Protein AF-A0A6I4Z4Q2-F1 (afdb_monomer_lite)

Radius of gyration: 13.2 Å; chains: 1; bounding box: 30×23×36 Å

Sequence (112 aa):
MFALFPSPFICISSQKALTALIDHTTPYEFTIISPPHAGCSFGIPWWQEVIRPYNVTSILDCGASTALALEALERGIDGVVCRDMRSVLPKEWEKRLFPYRPSTLTLGQALR

Secondary structure (DSSP, 8-state):
--TTSPSPEEE--SHHHHHHHHHH--S---EEEPPTTHHHHHHHHHHHHHHTTS---EEEE-TT-HHHHHHHHHTT-SEEE-S---S---GGGTTTEESSPPP-EEHHHHT-

pLDDT: mean 89.83, std 9.76, range [41.0, 98.25]

Foldseek 3Di:
DLPLFFDDEAEDAALVLVVVLVVQDPPQRGEYEYPACCCVVPNLVSVCNSCVVDPHQYEYENEADQPRQVVNVVVPRQAYEHLNNPDDDDPVCPSRYDNDDDDHDYSVRSND

Structure (mmCIF, N/CA/C/O backbone):
data_AF-A0A6I4Z4Q2-F1
#
_entry.id   AF-A0A6I4Z4Q2-F1
#
loop_
_atom_site.group_PDB
_atom_site.id
_atom_site.type_symbol
_atom_site.label_atom_id
_atom_site.label_alt_id
_atom_site.label_comp_id
_atom_site.label_asym_id
_atom_site.label_entity_id
_atom_site.label_seq_id
_atom_site.pdbx_PDB_ins_code
_atom_site.Cartn_x
_atom_site.Cartn_y
_atom_site.Cartn_z
_atom_site.occupancy
_atom_site.B_iso_or_equiv
_atom_site.auth_seq_id
_atom_site.auth_comp_id
_atom_site.auth_asym_id
_atom_site.auth_atom_id
_atom_site.pdbx_PDB_model_num
ATOM 1 N N . MET A 1 1 ? -15.380 3.344 -11.417 1.00 41.00 1 MET A N 1
ATOM 2 C CA . MET A 1 1 ? -15.612 2.737 -10.090 1.00 41.00 1 MET A CA 1
ATOM 3 C C . MET A 1 1 ? -14.542 1.671 -9.890 1.00 41.00 1 MET A C 1
ATOM 5 O O . MET A 1 1 ? -14.532 0.705 -10.644 1.00 41.00 1 MET A O 1
ATOM 9 N N . PHE A 1 2 ? -13.569 1.891 -8.999 1.00 50.06 2 PHE A N 1
ATOM 10 C CA . PHE A 1 2 ? -12.498 0.923 -8.726 1.00 50.06 2 PHE A CA 1
ATOM 11 C C . PHE A 1 2 ? -13.072 -0.214 -7.874 1.00 50.06 2 PHE A C 1
ATOM 13 O O . PHE A 1 2 ? -12.967 -0.182 -6.658 1.00 50.06 2 PHE A O 1
ATOM 20 N N . ALA A 1 3 ? -13.726 -1.198 -8.496 1.00 57.25 3 ALA A N 1
ATOM 21 C CA . ALA A 1 3 ? -14.416 -2.280 -7.778 1.00 57.25 3 ALA A CA 1
ATOM 22 C C . ALA A 1 3 ? -13.503 -3.111 -6.844 1.00 57.25 3 ALA A C 1
ATOM 24 O O . ALA A 1 3 ? -14.008 -3.859 -6.020 1.00 57.25 3 ALA A O 1
ATOM 25 N N . LEU A 1 4 ? -12.177 -2.975 -6.970 1.00 80.31 4 LEU A N 1
ATOM 26 C CA . LEU A 1 4 ? -11.170 -3.640 -6.136 1.00 80.31 4 LEU A CA 1
ATOM 27 C C . LEU A 1 4 ? -10.812 -2.872 -4.850 1.00 80.31 4 LEU A C 1
ATOM 29 O O . LEU A 1 4 ? -10.299 -3.484 -3.921 1.00 80.31 4 LEU A O 1
ATOM 33 N N . PHE A 1 5 ? -11.047 -1.556 -4.791 1.00 91.38 5 PHE A N 1
ATOM 34 C CA . PHE A 1 5 ? -10.547 -0.695 -3.712 1.00 91.38 5 PHE A CA 1
ATOM 35 C C . PHE A 1 5 ? -11.677 0.180 -3.150 1.00 91.38 5 PHE A C 1
ATOM 37 O O . PHE A 1 5 ? -12.003 1.208 -3.757 1.00 91.38 5 PHE A O 1
ATOM 44 N N . PRO A 1 6 ? -12.305 -0.213 -2.023 1.00 90.31 6 PRO A N 1
ATOM 45 C CA . PRO A 1 6 ? -13.367 0.573 -1.404 1.00 90.31 6 PRO A CA 1
ATOM 46 C C . PRO A 1 6 ? -12.851 1.933 -0.912 1.00 90.31 6 PRO A C 1
ATOM 48 O O . PRO A 1 6 ? -11.744 2.050 -0.387 1.00 90.31 6 PRO A O 1
ATOM 51 N N . SER A 1 7 ? -13.665 2.970 -1.094 1.00 87.94 7 SER A N 1
ATOM 52 C CA . SER A 1 7 ? -13.422 4.320 -0.575 1.00 87.94 7 SER A CA 1
ATOM 53 C C . SER A 1 7 ? -14.083 4.457 0.800 1.00 87.94 7 SER A C 1
ATOM 55 O O . SER A 1 7 ? -15.207 3.983 0.929 1.00 87.94 7 SER A O 1
ATOM 57 N N . PRO A 1 8 ? -13.481 5.178 1.767 1.00 92.25 8 PRO A N 1
ATOM 58 C CA . PRO A 1 8 ? -12.348 6.098 1.608 1.00 92.25 8 PRO A CA 1
ATOM 59 C C . PRO A 1 8 ? -10.969 5.430 1.570 1.00 92.25 8 PRO A C 1
ATOM 61 O O . PRO A 1 8 ? -10.770 4.326 2.066 1.00 92.25 8 PRO A O 1
ATOM 64 N N . PHE A 1 9 ? -9.992 6.150 1.008 1.00 94.75 9 PHE A N 1
ATOM 65 C CA . PHE A 1 9 ? -8.574 5.809 1.133 1.00 94.75 9 PHE A CA 1
ATOM 66 C C . PHE A 1 9 ? -8.008 6.453 2.397 1.00 94.75 9 PHE A C 1
ATOM 68 O O . PHE A 1 9 ? -8.065 7.677 2.546 1.00 94.75 9 PHE A O 1
ATOM 75 N N . ILE A 1 10 ? -7.439 5.657 3.298 1.00 95.69 10 ILE A N 1
ATOM 76 C CA . ILE A 1 10 ? -6.955 6.133 4.598 1.00 95.69 10 ILE A CA 1
ATOM 77 C C . ILE A 1 10 ? -5.446 5.926 4.687 1.00 95.69 10 ILE A C 1
ATOM 79 O O . ILE A 1 10 ? -4.936 4.817 4.527 1.00 95.69 10 ILE A O 1
ATOM 83 N N . CYS A 1 11 ? -4.717 7.012 4.938 1.00 96.81 11 CYS A N 1
ATOM 84 C CA . CYS A 1 11 ? -3.268 6.967 5.055 1.00 96.81 11 CYS A CA 1
ATOM 85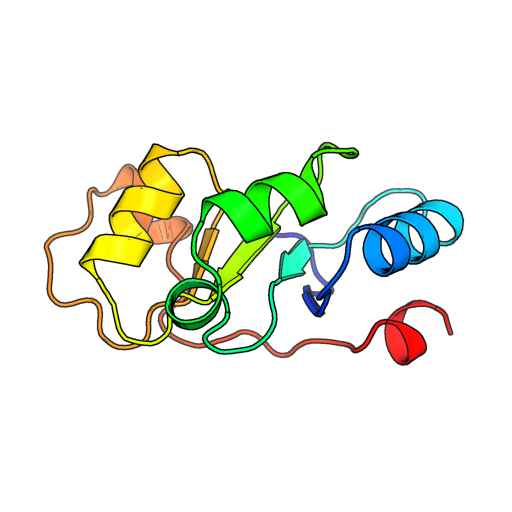 C C . CYS A 1 11 ? -2.854 6.439 6.435 1.00 96.81 11 CYS A C 1
ATOM 87 O O . CYS A 1 11 ? -3.108 7.091 7.450 1.00 96.81 11 CYS A O 1
ATOM 89 N N . ILE A 1 12 ? -2.162 5.299 6.465 1.00 96.25 12 ILE A N 1
ATOM 90 C CA . ILE A 1 12 ? -1.695 4.640 7.692 1.00 96.25 12 ILE A CA 1
ATOM 91 C C . ILE A 1 12 ? -0.191 4.396 7.603 1.00 96.25 12 ILE A C 1
ATOM 93 O O . ILE A 1 12 ? 0.308 3.937 6.584 1.00 96.25 12 ILE A O 1
ATOM 97 N N . SER A 1 13 ? 0.540 4.696 8.677 1.00 95.00 13 SER A N 1
ATOM 98 C CA . SER A 1 13 ? 2.002 4.541 8.758 1.00 95.00 13 SER A CA 1
ATOM 99 C C . SER A 1 13 ? 2.463 3.562 9.838 1.00 95.00 13 SER A C 1
ATOM 101 O O . SER A 1 13 ? 3.661 3.383 10.036 1.00 95.00 13 SER A O 1
ATOM 103 N N . SER A 1 14 ? 1.540 2.959 10.588 1.00 95.75 14 SER A N 1
ATOM 104 C CA . SER A 1 14 ? 1.891 2.030 11.659 1.00 95.75 14 SER A CA 1
ATOM 105 C C . SER A 1 14 ? 0.768 1.047 11.935 1.00 95.75 14 SER A C 1
ATOM 107 O O . SER A 1 14 ? -0.411 1.362 11.773 1.00 95.75 14 SER A O 1
ATOM 109 N N . GLN A 1 15 ? 1.148 -0.122 12.436 1.00 94.88 15 GLN A N 1
ATOM 110 C CA . GLN A 1 15 ? 0.212 -1.149 12.877 1.00 94.88 15 GLN A CA 1
ATOM 111 C C . GLN A 1 15 ? -0.731 -0.631 13.977 1.00 94.88 15 GLN A C 1
ATOM 113 O O . GLN A 1 15 ? -1.926 -0.896 13.950 1.00 94.88 15 GLN A O 1
ATOM 118 N N . LYS A 1 16 ? -0.221 0.196 14.903 1.00 94.75 16 LYS A N 1
ATOM 119 C CA . LYS A 1 16 ? -1.027 0.836 15.957 1.00 94.75 16 LYS A CA 1
ATOM 120 C C . LYS A 1 16 ? -2.144 1.712 15.381 1.00 94.75 16 LYS A C 1
ATOM 122 O O . LYS A 1 16 ? -3.261 1.685 15.884 1.00 94.75 16 LYS A O 1
ATOM 127 N N . ALA A 1 17 ? -1.839 2.491 14.342 1.00 93.81 17 ALA A N 1
ATOM 128 C CA . ALA A 1 17 ? -2.824 3.324 13.658 1.00 93.81 17 ALA A CA 1
ATOM 129 C C . ALA A 1 17 ? -3.870 2.479 12.915 1.00 93.81 17 ALA A C 1
ATOM 131 O O . ALA A 1 17 ? -5.045 2.834 12.934 1.00 93.81 17 ALA A O 1
ATOM 132 N N . LEU A 1 18 ? -3.457 1.356 12.315 1.00 94.19 18 LEU A N 1
ATOM 133 C CA . LEU A 1 18 ? -4.384 0.415 11.687 1.00 94.19 18 LEU A CA 1
ATOM 134 C C . LEU A 1 18 ? -5.338 -0.208 12.711 1.00 94.19 18 LEU A C 1
ATOM 136 O O . LEU A 1 18 ? -6.543 -0.175 12.502 1.00 94.19 18 LEU A O 1
ATOM 140 N N . THR A 1 19 ? -4.820 -0.711 13.833 1.00 93.44 19 THR A N 1
ATOM 141 C CA . THR A 1 19 ? -5.652 -1.254 14.918 1.00 93.44 19 THR A CA 1
ATOM 142 C C . THR A 1 19 ? -6.661 -0.222 15.411 1.00 93.44 19 THR A C 1
ATOM 144 O O . THR A 1 19 ? -7.849 -0.508 15.451 1.00 93.44 19 THR A O 1
ATOM 147 N N . ALA A 1 20 ? -6.215 1.010 15.682 1.00 92.31 20 ALA A N 1
ATOM 148 C CA . ALA A 1 20 ? -7.115 2.071 16.126 1.00 92.31 20 ALA A CA 1
ATOM 149 C C . ALA A 1 20 ? -8.229 2.369 15.109 1.00 92.31 20 ALA A C 1
ATOM 151 O O . ALA A 1 20 ? -9.361 2.617 15.512 1.00 92.31 20 ALA A O 1
ATOM 152 N N . LEU A 1 21 ? -7.926 2.340 13.806 1.00 91.69 21 LEU A N 1
ATOM 153 C CA . LEU A 1 21 ? -8.935 2.489 12.758 1.00 91.69 21 LEU A CA 1
ATOM 154 C C . LEU A 1 21 ? -9.960 1.352 12.815 1.00 91.69 21 LEU A C 1
ATOM 156 O O . LEU A 1 21 ? -11.157 1.610 12.908 1.00 91.69 21 LEU A O 1
ATOM 160 N N . ILE A 1 22 ? -9.475 0.112 12.796 1.00 90.88 22 ILE A N 1
ATOM 161 C CA . ILE A 1 22 ? -10.286 -1.109 12.792 1.00 90.88 22 ILE A CA 1
ATOM 162 C C . ILE A 1 22 ? -11.242 -1.161 13.986 1.00 90.88 22 ILE A C 1
ATOM 164 O O . ILE A 1 22 ? -12.428 -1.422 13.803 1.00 90.88 22 ILE A O 1
ATOM 168 N N . ASP A 1 23 ? -10.756 -0.815 15.178 1.00 89.88 23 ASP A N 1
ATOM 169 C CA . ASP A 1 23 ? -11.557 -0.799 16.406 1.00 89.88 23 ASP A CA 1
ATOM 170 C C . ASP A 1 23 ? -12.750 0.178 16.336 1.00 89.88 23 ASP A C 1
ATOM 172 O O . ASP A 1 23 ? -13.723 0.020 17.072 1.00 89.88 23 ASP A O 1
ATOM 176 N N . HIS A 1 24 ? -12.695 1.182 15.452 1.00 85.94 24 HIS A N 1
ATOM 177 C CA . HIS A 1 24 ? -13.708 2.237 15.323 1.00 85.94 24 HIS A CA 1
ATOM 178 C C . HIS A 1 24 ? -14.518 2.173 14.023 1.00 85.94 24 HIS A C 1
ATOM 180 O O . HIS A 1 24 ? -15.511 2.887 13.894 1.00 85.94 24 HIS A O 1
ATOM 186 N N . THR A 1 25 ? -14.123 1.348 13.051 1.00 75.56 25 THR A N 1
ATOM 187 C CA . THR A 1 25 ? -14.803 1.255 11.752 1.00 75.56 25 THR A CA 1
ATOM 188 C C . THR A 1 25 ? -15.176 -0.188 11.451 1.00 75.56 25 THR A C 1
ATOM 190 O O . THR A 1 25 ? -14.350 -0.984 11.019 1.00 75.56 25 THR A O 1
ATOM 193 N N . THR A 1 26 ? -16.450 -0.529 11.665 1.00 68.25 26 THR A N 1
ATOM 194 C CA . THR A 1 26 ? -17.044 -1.789 11.197 1.00 68.25 26 THR A CA 1
ATOM 195 C C . THR A 1 26 ? -18.397 -1.512 10.527 1.00 68.25 26 THR A C 1
ATOM 197 O O . THR A 1 26 ? -19.196 -0.761 11.092 1.00 68.25 26 THR A O 1
ATOM 200 N N . PRO A 1 27 ? -18.681 -2.092 9.339 1.00 70.06 27 PRO A N 1
ATOM 201 C CA . PRO A 1 27 ? -17.818 -2.955 8.511 1.00 70.06 27 PRO A CA 1
ATOM 202 C C . PRO A 1 27 ? -16.673 -2.203 7.791 1.00 70.06 27 PRO A C 1
ATOM 204 O O . PRO A 1 27 ? -16.719 -0.986 7.632 1.00 70.06 27 PRO A O 1
ATOM 207 N N . TYR A 1 28 ? -15.632 -2.932 7.359 1.00 71.81 28 TYR A N 1
ATOM 208 C CA . TYR A 1 28 ? -14.430 -2.382 6.704 1.00 71.81 28 TYR A CA 1
ATOM 209 C C . TYR A 1 28 ? -14.692 -1.935 5.256 1.00 71.81 28 TYR A C 1
ATOM 211 O O . TYR A 1 28 ? -14.281 -2.590 4.300 1.00 71.81 28 TYR A O 1
ATOM 219 N N . GLU A 1 29 ? -15.368 -0.805 5.074 1.00 85.69 29 GLU A N 1
ATOM 220 C CA . GLU A 1 29 ? -15.580 -0.198 3.753 1.00 85.69 29 GLU A CA 1
ATOM 221 C C . GLU A 1 29 ? -14.507 0.855 3.433 1.00 85.69 29 GLU A C 1
ATOM 223 O O . GLU A 1 29 ? -14.811 1.995 3.100 1.00 85.69 29 GLU A O 1
ATOM 228 N N . PHE A 1 30 ? -13.224 0.504 3.555 1.00 91.38 30 PHE A N 1
ATOM 229 C CA . PHE A 1 30 ? -12.118 1.420 3.257 1.00 91.38 30 PHE A CA 1
ATOM 230 C C . PHE A 1 30 ? -10.896 0.699 2.687 1.00 91.38 30 PHE A C 1
ATOM 232 O O . PHE A 1 30 ? -10.699 -0.498 2.887 1.00 91.38 30 PHE A O 1
ATOM 239 N N . THR A 1 31 ? -10.039 1.458 2.009 1.00 94.81 31 THR A N 1
ATOM 240 C CA . THR A 1 31 ? -8.725 1.004 1.545 1.00 94.81 31 THR A CA 1
ATOM 241 C C . THR A 1 31 ? -7.652 1.718 2.346 1.00 94.81 31 THR A C 1
ATOM 243 O O . THR A 1 31 ? -7.645 2.949 2.421 1.00 94.81 31 THR A O 1
ATOM 246 N N . ILE A 1 32 ? -6.701 0.981 2.912 1.00 96.19 32 ILE A N 1
ATOM 247 C CA . ILE A 1 32 ? -5.538 1.615 3.536 1.00 96.19 32 ILE A CA 1
ATOM 248 C C . ILE A 1 32 ? -4.442 1.852 2.510 1.00 96.19 32 ILE A C 1
ATOM 250 O O . ILE A 1 32 ? -4.243 1.075 1.579 1.00 96.19 32 ILE A O 1
ATOM 254 N N . ILE A 1 33 ? -3.702 2.936 2.686 1.00 97.62 33 ILE A N 1
ATOM 255 C CA . ILE A 1 33 ? -2.589 3.286 1.814 1.00 97.62 33 ILE A CA 1
ATOM 256 C C . ILE A 1 33 ? -1.405 3.767 2.647 1.00 97.62 33 ILE A C 1
ATOM 258 O O . ILE A 1 33 ? -1.565 4.550 3.586 1.00 97.62 33 ILE A O 1
ATOM 262 N N . SER A 1 34 ? -0.203 3.306 2.309 1.00 98.12 34 SER A N 1
ATOM 263 C CA . SER A 1 34 ? 1.025 3.739 2.981 1.00 98.12 34 SER A CA 1
ATOM 264 C C . SER A 1 34 ? 1.257 5.241 2.784 1.00 98.12 34 SER A C 1
ATOM 266 O O . SER A 1 34 ? 0.753 5.798 1.805 1.00 98.12 34 SER A O 1
ATOM 268 N N . PRO A 1 35 ? 2.090 5.922 3.591 1.00 97.50 35 PRO A N 1
ATOM 269 C CA . PRO A 1 35 ? 2.509 7.290 3.298 1.00 97.50 35 PRO A CA 1
ATOM 270 C C . PRO A 1 35 ? 3.157 7.407 1.908 1.00 97.50 35 PRO A C 1
ATOM 272 O O . PRO A 1 35 ? 3.625 6.397 1.365 1.00 97.50 35 PRO A O 1
ATOM 275 N N . PRO A 1 36 ? 3.198 8.615 1.321 1.00 96.75 36 PRO A N 1
ATOM 276 C CA . PRO A 1 36 ? 3.870 8.842 0.047 1.00 96.75 36 PRO A CA 1
ATOM 277 C C . PRO A 1 36 ? 5.305 8.303 0.058 1.00 96.75 36 PRO A C 1
ATOM 279 O O . PRO A 1 36 ? 6.034 8.530 1.020 1.00 96.75 36 PRO A O 1
ATOM 282 N N . HIS A 1 37 ? 5.715 7.623 -1.018 1.00 96.44 37 HIS A N 1
ATOM 283 C CA . HIS A 1 37 ? 7.058 7.052 -1.195 1.00 96.44 37 HIS A CA 1
ATOM 284 C C . HIS A 1 37 ? 7.488 5.985 -0.173 1.00 96.44 37 HIS A C 1
ATOM 286 O O . HIS A 1 37 ? 8.646 5.563 -0.204 1.00 96.44 37 HIS A O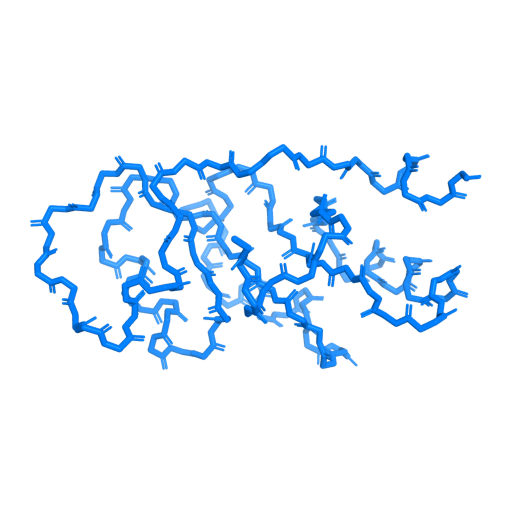 1
ATOM 292 N N . ALA A 1 38 ? 6.602 5.525 0.715 1.00 97.38 38 ALA A N 1
ATOM 293 C CA . ALA A 1 38 ? 6.989 4.638 1.810 1.00 97.38 38 ALA A CA 1
ATOM 294 C C . ALA A 1 38 ? 7.612 3.320 1.331 1.00 97.38 38 ALA A C 1
ATOM 296 O O . ALA A 1 38 ? 8.518 2.812 1.985 1.00 97.38 38 ALA A O 1
ATOM 297 N N . GLY A 1 39 ? 7.207 2.809 0.164 1.00 97.00 39 GLY A N 1
ATOM 298 C CA . GLY A 1 39 ? 7.851 1.649 -0.440 1.00 97.00 39 GLY A CA 1
ATOM 299 C C . GLY A 1 39 ?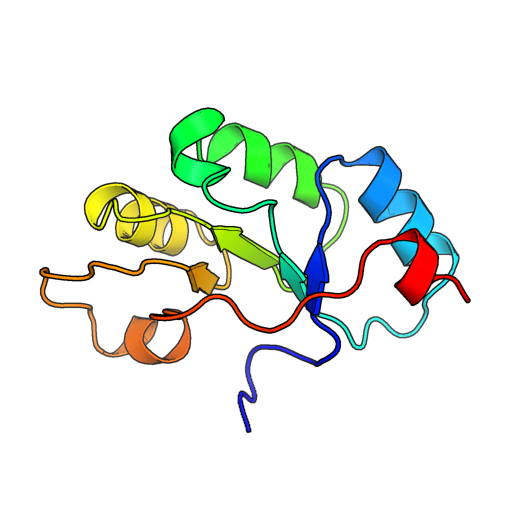 9.341 1.887 -0.700 1.00 97.00 39 GLY A C 1
ATOM 300 O O . GLY A 1 39 ? 10.157 1.037 -0.363 1.00 97.00 39 GLY A O 1
ATOM 301 N N . CYS A 1 40 ? 9.717 3.043 -1.252 1.00 95.50 40 CYS A N 1
ATOM 302 C CA . CYS A 1 40 ? 11.126 3.363 -1.506 1.00 95.50 40 CYS A CA 1
ATOM 303 C C . CYS A 1 40 ? 11.912 3.639 -0.219 1.00 95.50 40 CYS A C 1
ATOM 305 O O .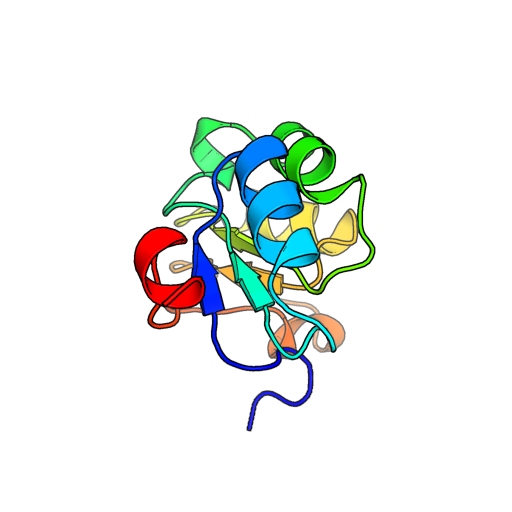 CYS A 1 40 ? 13.112 3.388 -0.178 1.00 95.50 40 CYS A O 1
ATOM 307 N N . SER A 1 41 ? 11.261 4.191 0.807 1.00 96.94 41 SER A N 1
ATOM 308 C CA . SER A 1 41 ? 11.927 4.593 2.051 1.00 96.94 41 SER A CA 1
ATOM 309 C C . SER A 1 41 ? 12.080 3.454 3.060 1.00 96.94 41 SER A C 1
ATOM 311 O O . SER A 1 41 ? 13.094 3.391 3.747 1.00 96.94 41 SER A O 1
ATOM 313 N N . PHE A 1 42 ? 11.082 2.574 3.164 1.00 97.19 42 PHE A N 1
ATOM 314 C CA . PHE A 1 42 ? 11.007 1.535 4.198 1.00 97.19 42 PHE A CA 1
ATOM 315 C C . PHE A 1 42 ? 10.931 0.112 3.632 1.00 97.19 42 PHE A C 1
ATOM 317 O O . PHE A 1 42 ? 11.121 -0.854 4.370 1.00 97.19 42 PHE A O 1
ATOM 324 N N . GLY A 1 43 ? 10.686 -0.036 2.329 1.00 96.69 43 GLY A N 1
ATOM 325 C CA . GLY A 1 43 ? 10.589 -1.331 1.664 1.00 96.69 43 GLY A CA 1
ATOM 326 C C . GLY A 1 43 ? 9.241 -2.031 1.851 1.00 96.69 43 GLY A C 1
ATOM 327 O O . GLY A 1 43 ? 8.407 -1.666 2.681 1.00 96.69 43 GLY A O 1
ATOM 328 N N . ILE A 1 44 ? 9.040 -3.087 1.060 1.00 97.81 44 ILE A N 1
ATOM 329 C CA . ILE A 1 44 ? 7.838 -3.934 1.107 1.00 97.81 44 ILE A CA 1
ATOM 330 C C . ILE A 1 44 ? 7.691 -4.677 2.449 1.00 97.81 44 ILE A C 1
ATOM 332 O O . ILE A 1 44 ? 6.577 -4.675 2.975 1.00 97.81 44 ILE A O 1
ATOM 336 N N . PRO A 1 45 ? 8.756 -5.255 3.058 1.00 97.19 45 PRO A N 1
ATOM 337 C CA . PRO A 1 45 ? 8.618 -5.990 4.319 1.00 97.19 45 PRO A CA 1
ATOM 338 C C . PRO A 1 45 ? 8.036 -5.144 5.453 1.00 97.19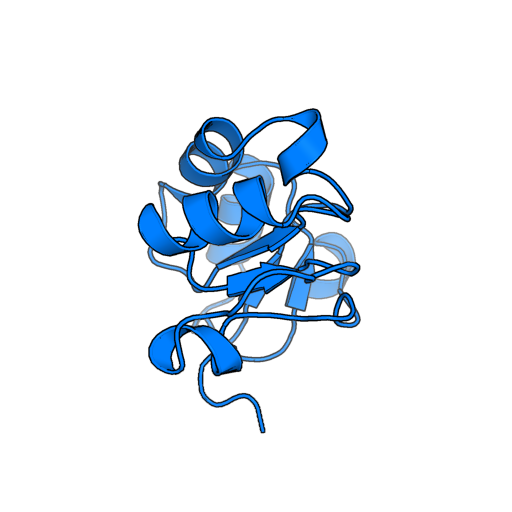 45 PRO A C 1
ATOM 340 O O . PRO A 1 45 ? 7.215 -5.625 6.229 1.00 97.19 45 PRO A O 1
ATOM 343 N N . TRP A 1 46 ? 8.406 -3.862 5.519 1.00 97.38 46 TRP A N 1
ATOM 344 C CA . TRP A 1 46 ? 7.834 -2.937 6.493 1.00 97.38 46 TRP A CA 1
ATOM 345 C C . TRP A 1 46 ? 6.320 -2.788 6.312 1.00 97.38 46 TRP A C 1
ATOM 347 O O . TRP A 1 46 ? 5.572 -2.862 7.286 1.00 97.38 46 TRP A O 1
ATOM 357 N N . TRP A 1 47 ? 5.853 -2.607 5.074 1.00 97.81 47 TRP A N 1
ATOM 358 C CA . TRP A 1 47 ? 4.425 -2.441 4.814 1.00 97.81 47 TRP A CA 1
ATOM 359 C C . TRP A 1 47 ? 3.639 -3.710 5.145 1.00 97.81 47 TRP A C 1
ATOM 361 O O . TRP A 1 47 ? 2.587 -3.628 5.775 1.00 97.81 47 TRP A O 1
ATOM 371 N N . GLN A 1 48 ? 4.187 -4.880 4.805 1.00 96.50 48 GLN A N 1
ATOM 372 C CA . GLN A 1 48 ? 3.598 -6.171 5.161 1.00 96.50 48 GLN A CA 1
ATOM 373 C C . GLN A 1 48 ? 3.430 -6.322 6.678 1.00 96.50 48 GLN A C 1
ATOM 375 O O . GLN A 1 48 ? 2.371 -6.754 7.122 1.00 96.50 48 GLN A O 1
ATOM 380 N N . GLU A 1 49 ? 4.407 -5.900 7.484 1.00 96.19 49 GLU A N 1
ATOM 381 C CA . GLU A 1 49 ? 4.292 -5.925 8.951 1.00 96.19 49 GLU A CA 1
ATOM 382 C C . GLU A 1 49 ? 3.229 -4.952 9.490 1.00 96.19 49 GLU A C 1
ATOM 384 O O . GLU A 1 49 ? 2.504 -5.283 10.435 1.00 96.19 49 GLU A O 1
ATOM 389 N N . VAL A 1 50 ? 3.082 -3.772 8.874 1.00 95.81 50 VAL A N 1
ATOM 390 C CA . VAL A 1 50 ? 2.035 -2.802 9.240 1.00 95.81 50 VAL A CA 1
ATOM 391 C C . VAL A 1 50 ? 0.637 -3.388 9.038 1.00 95.81 50 VAL A C 1
ATOM 393 O O . VAL A 1 50 ? -0.213 -3.214 9.912 1.00 95.81 50 VAL A O 1
ATOM 396 N N . ILE A 1 51 ? 0.406 -4.084 7.921 1.00 94.50 51 ILE A N 1
ATOM 397 C CA . ILE A 1 51 ? -0.921 -4.603 7.551 1.00 94.50 51 ILE A CA 1
ATOM 398 C C . ILE A 1 51 ? -1.201 -6.014 8.084 1.00 94.50 51 ILE A C 1
ATOM 400 O O . ILE A 1 51 ? -2.360 -6.401 8.181 1.00 94.50 51 ILE A O 1
ATOM 404 N N . ARG A 1 52 ? -0.163 -6.763 8.488 1.00 92.38 52 ARG A N 1
ATOM 405 C CA . ARG A 1 52 ? -0.227 -8.179 8.896 1.00 92.38 52 ARG A CA 1
ATOM 406 C C . ARG A 1 52 ? -1.404 -8.573 9.799 1.00 92.38 52 ARG A C 1
ATOM 408 O O . ARG A 1 52 ? -1.916 -9.674 9.607 1.00 92.38 52 ARG A O 1
ATOM 415 N N . PRO A 1 53 ? -1.814 -7.777 10.808 1.00 87.19 53 PRO A N 1
ATOM 416 C CA . PRO A 1 53 ? -2.837 -8.230 11.749 1.00 87.19 53 PRO A CA 1
ATOM 417 C C . PRO A 1 53 ? -4.239 -8.355 11.157 1.00 87.19 53 PRO A C 1
ATOM 419 O O . PRO A 1 53 ? -5.072 -9.031 11.757 1.00 87.19 53 PRO A O 1
ATOM 422 N N . TYR A 1 54 ? -4.517 -7.706 10.023 1.00 87.88 54 TYR A N 1
ATOM 423 C CA . TYR A 1 54 ? -5.867 -7.616 9.477 1.00 87.88 54 TYR A CA 1
ATOM 424 C C . TYR A 1 54 ? -5.878 -7.907 7.982 1.00 87.88 54 TYR A C 1
ATOM 426 O O . TYR A 1 54 ? -5.019 -7.449 7.233 1.00 87.88 54 TYR A O 1
ATOM 434 N N . ASN A 1 55 ? -6.898 -8.636 7.535 1.00 86.44 55 ASN A N 1
ATOM 435 C CA . ASN A 1 55 ? -7.137 -8.860 6.116 1.00 86.44 55 ASN A CA 1
ATOM 436 C C . ASN A 1 55 ? -7.903 -7.664 5.532 1.00 86.44 55 ASN A C 1
ATOM 438 O O . ASN A 1 55 ? -9.132 -7.686 5.454 1.00 86.44 55 ASN A O 1
ATOM 442 N N . VAL A 1 56 ? -7.177 -6.595 5.208 1.00 89.69 56 VAL A N 1
ATOM 443 C CA . VAL A 1 56 ? -7.721 -5.344 4.665 1.00 89.69 56 VAL A CA 1
ATOM 444 C C . VAL A 1 56 ? -7.077 -5.020 3.329 1.00 89.69 56 VAL A C 1
ATOM 446 O O . VAL A 1 56 ? -5.876 -5.219 3.156 1.00 89.69 56 VAL A O 1
ATOM 449 N N . THR A 1 57 ? -7.859 -4.453 2.411 1.00 93.81 57 THR A N 1
ATOM 450 C CA . THR A 1 57 ? -7.336 -3.999 1.123 1.00 93.81 57 THR A CA 1
ATOM 451 C C . THR A 1 57 ? -6.303 -2.896 1.338 1.00 93.81 57 THR A C 1
ATOM 453 O O . THR A 1 57 ? -6.595 -1.860 1.951 1.00 93.81 57 THR A O 1
ATOM 456 N N . SER A 1 58 ? -5.099 -3.102 0.810 1.00 95.94 58 SER A N 1
ATOM 457 C CA . SER A 1 58 ? -3.953 -2.233 1.058 1.00 95.94 58 SER A CA 1
ATOM 458 C C . SER A 1 58 ? -3.244 -1.775 -0.218 1.00 95.94 58 SER A C 1
ATOM 460 O O . SER A 1 58 ? -3.112 -2.507 -1.199 1.00 95.94 58 SER A O 1
ATOM 462 N N . ILE A 1 59 ? -2.750 -0.537 -0.195 1.00 97.75 59 ILE A N 1
ATOM 463 C CA . ILE A 1 59 ? -1.956 0.048 -1.275 1.00 97.75 59 ILE A CA 1
ATOM 464 C C . ILE A 1 59 ? -0.595 0.498 -0.745 1.00 97.75 59 ILE A C 1
ATOM 466 O O . ILE A 1 59 ? -0.518 1.255 0.225 1.00 97.75 59 ILE A O 1
ATOM 470 N N . LEU A 1 60 ? 0.484 0.097 -1.420 1.00 98.25 60 LEU A N 1
ATOM 471 C CA . LEU A 1 60 ? 1.835 0.597 -1.147 1.00 98.25 60 LEU A CA 1
ATOM 472 C C . LEU A 1 60 ? 2.230 1.690 -2.146 1.00 98.25 60 LEU A C 1
ATOM 474 O O . LEU A 1 60 ? 2.157 1.506 -3.358 1.00 98.25 60 LEU A O 1
ATOM 478 N N . ASP A 1 61 ? 2.691 2.836 -1.655 1.00 98.00 61 ASP A N 1
ATOM 479 C CA . ASP A 1 61 ? 3.239 3.897 -2.501 1.00 98.00 61 ASP A CA 1
ATOM 480 C C . ASP A 1 61 ? 4.723 3.654 -2.794 1.00 98.00 61 ASP A C 1
ATOM 482 O O . ASP A 1 61 ? 5.597 3.892 -1.956 1.00 98.00 61 ASP A O 1
ATOM 486 N N . CYS A 1 62 ? 4.996 3.177 -4.007 1.00 97.06 62 CYS A N 1
ATOM 487 C CA . CYS A 1 62 ? 6.324 2.853 -4.530 1.00 97.06 62 CYS A CA 1
ATOM 488 C C . CYS A 1 62 ? 6.991 4.048 -5.232 1.00 97.06 62 CYS A C 1
ATOM 490 O O . CYS A 1 62 ? 8.022 3.901 -5.893 1.00 97.06 62 CYS A O 1
ATOM 492 N N . GLY A 1 63 ? 6.409 5.244 -5.129 1.00 94.06 63 GLY A N 1
ATOM 493 C CA . GLY A 1 63 ? 6.934 6.456 -5.732 1.00 94.06 63 GLY A CA 1
ATOM 494 C C . GLY A 1 63 ? 7.111 6.362 -7.252 1.00 94.06 63 GLY A C 1
ATOM 495 O O . GLY A 1 63 ? 6.130 6.349 -7.986 1.00 94.06 63 GLY A O 1
ATOM 496 N N . ALA A 1 64 ? 8.361 6.370 -7.723 1.00 92.88 64 ALA A N 1
ATOM 497 C CA . ALA A 1 64 ? 8.722 6.237 -9.143 1.00 92.88 64 ALA A CA 1
ATOM 498 C C . ALA A 1 64 ? 9.439 4.906 -9.458 1.00 92.88 64 ALA A C 1
ATOM 500 O O . ALA A 1 64 ? 9.966 4.724 -10.551 1.00 92.88 64 ALA A O 1
ATOM 501 N N . SER A 1 65 ? 9.503 3.975 -8.499 1.00 93.81 65 SER A N 1
ATOM 502 C CA . SER A 1 65 ? 10.203 2.704 -8.691 1.00 93.81 65 SER A CA 1
ATOM 503 C C . SER A 1 65 ? 9.270 1.661 -9.301 1.00 93.81 65 SER A C 1
ATOM 505 O O . SER A 1 65 ? 8.453 1.057 -8.605 1.00 93.81 65 SER A O 1
ATOM 507 N N . THR A 1 66 ? 9.405 1.439 -10.611 1.00 92.69 66 THR A N 1
ATOM 508 C CA . THR A 1 66 ? 8.679 0.375 -11.325 1.00 92.69 66 THR A CA 1
ATOM 509 C C . THR A 1 66 ? 9.010 -1.009 -10.758 1.00 92.69 66 THR A C 1
ATOM 511 O O . THR A 1 66 ? 8.105 -1.791 -10.489 1.00 92.69 66 THR A O 1
ATOM 514 N N . ALA A 1 67 ? 10.295 -1.308 -10.535 1.00 92.69 67 ALA A N 1
ATOM 515 C CA . ALA A 1 67 ? 10.727 -2.617 -10.039 1.00 92.69 67 ALA A CA 1
ATOM 516 C C . ALA A 1 67 ? 10.096 -2.946 -8.678 1.00 92.69 67 ALA A C 1
ATOM 518 O O . ALA A 1 67 ? 9.563 -4.033 -8.487 1.00 92.69 67 ALA A O 1
ATOM 519 N N . LEU A 1 68 ? 10.073 -1.966 -7.771 1.00 95.06 68 LEU A N 1
ATOM 520 C CA . LEU A 1 68 ? 9.462 -2.132 -6.456 1.00 95.06 68 LEU A CA 1
ATOM 521 C C . LEU A 1 68 ? 7.939 -2.308 -6.539 1.00 95.06 68 LEU A C 1
ATOM 523 O O . LEU A 1 68 ? 7.366 -3.070 -5.768 1.00 95.06 68 LEU A O 1
ATOM 527 N N . ALA A 1 69 ? 7.279 -1.599 -7.457 1.00 95.19 69 ALA A N 1
ATOM 528 C CA . ALA A 1 69 ? 5.842 -1.730 -7.667 1.00 95.19 69 ALA A CA 1
ATOM 529 C C . ALA A 1 69 ? 5.467 -3.138 -8.157 1.00 95.19 69 ALA A C 1
ATOM 531 O O . ALA A 1 69 ? 4.508 -3.718 -7.653 1.00 95.19 69 ALA A O 1
ATOM 532 N N . LEU A 1 70 ? 6.241 -3.703 -9.090 1.00 93.75 70 LEU A N 1
ATOM 533 C CA . LEU A 1 70 ? 6.049 -5.079 -9.559 1.00 93.75 70 LEU A CA 1
ATOM 534 C C . LEU A 1 70 ? 6.304 -6.085 -8.431 1.00 93.75 70 LEU A C 1
ATOM 536 O O . LEU A 1 70 ? 5.438 -6.909 -8.155 1.00 93.75 70 LEU A O 1
ATOM 540 N N . GLU A 1 71 ? 7.418 -5.952 -7.706 1.00 95.38 71 GLU A N 1
ATOM 541 C CA . GLU A 1 71 ? 7.735 -6.839 -6.579 1.00 95.38 71 GLU A CA 1
ATOM 542 C C . GLU A 1 71 ? 6.647 -6.798 -5.489 1.00 95.38 71 GLU A C 1
ATOM 544 O O . GLU A 1 71 ? 6.282 -7.826 -4.920 1.00 95.38 71 GLU A O 1
ATOM 549 N N . ALA A 1 72 ? 6.088 -5.621 -5.192 1.00 96.38 72 ALA A N 1
ATOM 550 C CA . ALA A 1 72 ? 5.011 -5.487 -4.213 1.00 96.38 72 ALA A CA 1
ATOM 551 C C . ALA A 1 72 ? 3.739 -6.234 -4.648 1.00 96.38 72 ALA A C 1
ATOM 553 O O . ALA A 1 72 ? 3.117 -6.909 -3.826 1.00 96.38 72 ALA A O 1
ATOM 554 N N . LEU A 1 73 ? 3.377 -6.151 -5.933 1.00 94.75 73 LEU A N 1
ATOM 555 C CA . LEU A 1 73 ? 2.232 -6.872 -6.496 1.00 94.75 73 LEU A CA 1
ATOM 556 C C . LEU A 1 73 ? 2.456 -8.392 -6.487 1.00 94.75 73 LEU A C 1
ATOM 558 O O . LEU A 1 73 ? 1.543 -9.130 -6.107 1.00 94.75 73 LEU A O 1
ATOM 562 N N . GLU A 1 74 ? 3.666 -8.846 -6.832 1.00 94.50 74 GLU A N 1
ATOM 563 C CA . GLU A 1 74 ? 4.083 -10.257 -6.772 1.00 94.50 74 GLU A CA 1
ATOM 564 C C . GLU A 1 74 ? 4.034 -10.813 -5.346 1.00 94.50 74 GLU A C 1
ATOM 566 O O . GLU A 1 74 ? 3.592 -11.939 -5.124 1.00 94.50 74 GLU A O 1
ATOM 571 N N . ARG A 1 75 ? 4.427 -10.002 -4.357 1.00 95.06 75 ARG A N 1
ATOM 572 C CA . ARG A 1 75 ? 4.356 -10.338 -2.926 1.00 95.06 75 ARG A CA 1
ATOM 573 C C . ARG A 1 75 ? 2.947 -10.223 -2.332 1.00 95.06 75 ARG A C 1
ATOM 575 O O . ARG A 1 75 ? 2.791 -10.372 -1.120 1.00 95.06 75 ARG A O 1
ATOM 582 N N . GLY A 1 76 ? 1.936 -9.964 -3.160 1.00 93.38 76 GLY A N 1
ATOM 583 C CA . GLY A 1 76 ? 0.531 -10.005 -2.767 1.00 93.38 76 GLY A CA 1
ATOM 584 C C . GLY A 1 76 ? -0.039 -8.705 -2.198 1.00 93.38 76 GLY A C 1
ATOM 585 O O . GLY A 1 76 ? -1.145 -8.744 -1.674 1.00 93.38 76 GLY A O 1
ATOM 586 N N . ILE A 1 77 ? 0.643 -7.558 -2.305 1.00 95.88 77 ILE A N 1
ATOM 587 C CA . ILE A 1 77 ? 0.033 -6.265 -1.937 1.00 95.88 77 ILE A CA 1
ATOM 588 C C . ILE A 1 77 ? -1.082 -5.932 -2.932 1.00 95.88 77 ILE A C 1
ATOM 590 O O . ILE A 1 77 ? -0.839 -5.936 -4.139 1.00 95.88 77 ILE A O 1
ATOM 594 N N . ASP A 1 78 ? -2.294 -5.628 -2.462 1.00 95.50 78 ASP A N 1
ATOM 595 C CA . ASP A 1 78 ? -3.483 -5.522 -3.322 1.00 95.50 78 ASP A CA 1
ATOM 596 C C . ASP A 1 78 ? -3.334 -4.470 -4.421 1.00 95.50 78 ASP A C 1
ATOM 598 O O . ASP A 1 78 ? -3.721 -4.725 -5.561 1.00 95.50 78 ASP A O 1
ATOM 602 N N . GLY A 1 79 ? -2.729 -3.320 -4.118 1.00 96.12 79 GLY A N 1
ATOM 603 C CA . GLY A 1 79 ? -2.431 -2.287 -5.106 1.00 96.12 79 GLY A CA 1
ATOM 604 C C . GLY A 1 79 ? -1.154 -1.505 -4.829 1.00 96.12 79 GLY A C 1
ATOM 605 O O . GLY A 1 79 ? -0.578 -1.548 -3.744 1.00 96.12 79 GLY A O 1
ATOM 606 N N . VAL A 1 80 ? -0.706 -0.747 -5.824 1.00 96.75 80 VAL A N 1
ATOM 607 C CA . VAL A 1 80 ? 0.508 0.071 -5.723 1.00 96.75 80 VAL A CA 1
ATOM 608 C C . VAL A 1 80 ? 0.312 1.439 -6.349 1.00 96.75 80 VAL A C 1
ATOM 610 O O . VAL A 1 80 ? -0.309 1.554 -7.402 1.00 96.75 80 VAL A O 1
ATOM 613 N N . VAL A 1 81 ? 0.888 2.479 -5.747 1.00 96.69 81 VAL A N 1
ATOM 614 C CA . VAL A 1 81 ? 1.086 3.766 -6.429 1.00 96.69 81 VAL A CA 1
ATOM 615 C C . VAL A 1 81 ? 2.467 3.765 -7.071 1.00 96.69 81 VAL A C 1
ATOM 617 O O . VAL A 1 81 ? 3.470 3.601 -6.378 1.00 96.69 81 VAL A O 1
ATOM 620 N N . CYS A 1 82 ? 2.531 3.988 -8.383 1.00 95.12 82 CYS A N 1
ATOM 621 C CA . CYS A 1 82 ? 3.787 4.185 -9.103 1.00 95.12 82 CYS A CA 1
ATOM 622 C C . CYS A 1 82 ? 3.588 5.221 -10.215 1.00 95.12 82 CYS A C 1
ATOM 624 O O . CYS A 1 82 ? 2.861 4.981 -11.175 1.00 95.12 82 CYS A O 1
ATOM 626 N N . ARG A 1 83 ? 4.233 6.381 -10.072 1.00 90.44 83 ARG A N 1
ATOM 627 C CA . ARG A 1 83 ? 4.075 7.544 -10.965 1.00 90.44 83 ARG A CA 1
ATOM 628 C C . ARG A 1 83 ? 4.854 7.437 -12.269 1.00 90.44 83 ARG A C 1
ATOM 630 O O . ARG A 1 83 ? 4.578 8.183 -13.199 1.00 90.44 83 ARG A O 1
ATOM 637 N N . ASP A 1 84 ? 5.837 6.547 -12.318 1.00 87.62 84 ASP A N 1
ATOM 638 C CA . ASP A 1 84 ? 6.702 6.360 -13.479 1.00 87.62 84 ASP A CA 1
ATOM 639 C C . ASP A 1 84 ? 6.794 4.871 -13.808 1.00 87.62 84 ASP A C 1
ATOM 641 O O . ASP A 1 84 ? 7.814 4.216 -13.586 1.00 87.62 84 ASP A O 1
ATOM 645 N N . MET A 1 85 ? 5.666 4.318 -14.258 1.00 80.56 85 MET A N 1
ATOM 646 C CA . MET A 1 85 ? 5.587 2.935 -14.711 1.00 80.56 85 MET A CA 1
ATOM 647 C C . MET A 1 85 ? 5.989 2.864 -16.185 1.00 80.56 85 MET A C 1
ATOM 649 O O . MET A 1 85 ? 5.183 3.145 -17.071 1.00 80.56 85 MET A O 1
ATOM 653 N N . ARG A 1 86 ? 7.249 2.497 -16.443 1.00 75.88 86 ARG A N 1
ATOM 654 C CA . ARG A 1 86 ? 7.796 2.371 -17.811 1.00 75.88 86 ARG A CA 1
ATOM 655 C C . ARG A 1 86 ? 7.843 0.934 -18.324 1.00 75.88 86 ARG A C 1
ATOM 657 O O . ARG A 1 86 ? 8.036 0.725 -19.518 1.00 75.88 86 ARG A O 1
ATOM 664 N N . SER A 1 87 ? 7.696 -0.048 -17.438 1.00 72.88 87 SER A N 1
ATOM 665 C CA . SER A 1 87 ? 7.708 -1.463 -17.815 1.00 72.88 87 SER A CA 1
ATOM 666 C C . SER A 1 87 ? 6.345 -1.927 -18.313 1.00 72.88 87 SER A C 1
ATOM 668 O O . SER A 1 87 ? 5.305 -1.380 -17.947 1.00 72.88 87 SER A O 1
ATOM 670 N N . VAL A 1 88 ? 6.355 -2.993 -19.116 1.00 75.00 88 VAL A N 1
ATOM 671 C CA . VAL A 1 88 ? 5.134 -3.699 -19.513 1.00 75.00 88 VAL A CA 1
ATOM 672 C C . VAL A 1 88 ? 4.531 -4.351 -18.272 1.00 75.00 88 VAL A C 1
ATOM 674 O O . VAL A 1 88 ? 5.081 -5.313 -17.739 1.00 75.00 88 VAL A O 1
ATOM 677 N N . LEU A 1 89 ? 3.404 -3.819 -17.808 1.00 76.19 89 LEU A N 1
ATOM 678 C CA . LEU A 1 89 ? 2.602 -4.456 -16.773 1.00 76.19 89 LEU A CA 1
ATOM 679 C C . LEU A 1 89 ? 1.877 -5.674 -17.351 1.00 76.19 89 LEU A C 1
ATOM 681 O O . LEU A 1 89 ? 1.238 -5.560 -18.404 1.00 76.19 89 LEU A O 1
ATOM 685 N N . PRO A 1 90 ? 1.891 -6.819 -16.652 1.00 81.44 90 PRO A N 1
ATOM 686 C CA . PRO A 1 90 ? 0.933 -7.879 -16.913 1.00 81.44 90 PRO A CA 1
ATOM 687 C C . PRO A 1 90 ? -0.497 -7.319 -16.861 1.00 81.44 90 PRO A C 1
ATOM 689 O O . PRO A 1 90 ? -0.844 -6.570 -15.946 1.00 81.44 90 PRO A O 1
ATOM 692 N N . LYS A 1 91 ? -1.350 -7.692 -17.826 1.00 81.56 91 LYS A N 1
ATOM 693 C CA . LYS A 1 91 ? -2.743 -7.198 -17.919 1.00 81.56 91 LYS A CA 1
ATOM 694 C C . LYS A 1 91 ? -3.550 -7.424 -16.635 1.00 81.56 91 LYS A C 1
ATOM 696 O O . LYS A 1 91 ? -4.438 -6.648 -16.303 1.00 81.56 91 LYS A O 1
ATOM 701 N N . GLU A 1 92 ? -3.228 -8.481 -15.901 1.00 82.75 92 GLU A N 1
ATOM 702 C CA . GLU A 1 92 ? -3.824 -8.813 -14.605 1.00 82.75 92 GLU A CA 1
ATOM 703 C C . GLU A 1 92 ? -3.591 -7.753 -13.517 1.00 82.75 92 GLU A C 1
ATOM 705 O O . GLU A 1 92 ? -4.413 -7.617 -12.611 1.00 82.75 92 GLU A O 1
ATOM 710 N N . TRP A 1 93 ? -2.511 -6.973 -13.600 1.00 86.31 93 TRP A N 1
ATOM 711 C CA . TRP A 1 93 ? -2.165 -5.967 -12.591 1.00 86.31 93 TRP A CA 1
ATOM 712 C C . TRP A 1 93 ? -2.529 -4.544 -12.999 1.00 86.31 93 TRP A C 1
ATOM 714 O O . TRP A 1 93 ? -2.423 -3.628 -12.186 1.00 86.31 93 TRP A O 1
ATOM 724 N N . GLU A 1 94 ? -3.025 -4.344 -14.220 1.00 84.12 94 GLU A N 1
ATOM 725 C CA . GLU A 1 94 ? -3.394 -3.024 -14.741 1.00 84.12 94 GLU A CA 1
ATOM 726 C C . GLU A 1 94 ? -4.403 -2.303 -13.829 1.00 84.12 94 GLU A C 1
ATOM 728 O O . GLU A 1 94 ? -4.300 -1.102 -13.603 1.00 84.12 94 GLU A O 1
ATOM 733 N N . LYS A 1 95 ? -5.328 -3.048 -13.209 1.00 88.88 95 LYS A N 1
ATOM 734 C CA . LYS A 1 95 ? -6.331 -2.503 -12.273 1.00 88.88 95 LYS A CA 1
ATOM 735 C C . LYS A 1 95 ? -5.826 -2.320 -10.836 1.00 88.88 95 LYS A C 1
ATOM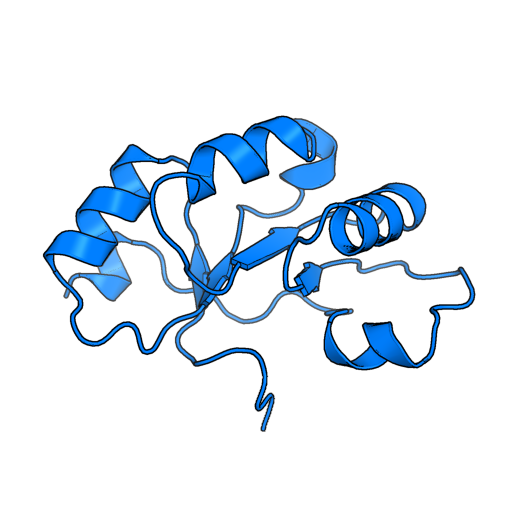 737 O O . LYS A 1 95 ? -6.581 -1.833 -9.997 1.00 88.88 95 LYS A O 1
ATOM 742 N N . ARG A 1 96 ? -4.595 -2.746 -10.546 1.00 92.44 96 ARG A N 1
ATOM 743 C CA . ARG A 1 96 ? -3.931 -2.676 -9.231 1.00 92.44 96 ARG A CA 1
ATOM 744 C C . ARG A 1 96 ? -2.864 -1.577 -9.190 1.00 92.44 96 ARG A C 1
ATOM 746 O O . ARG A 1 96 ? -2.401 -1.221 -8.109 1.00 92.44 96 ARG A O 1
ATOM 753 N N . LEU A 1 97 ? -2.492 -1.022 -10.348 1.00 91.94 97 LEU A N 1
ATOM 754 C CA . LEU A 1 97 ? -1.616 0.138 -10.450 1.00 91.94 97 LEU A CA 1
ATOM 755 C C . LEU A 1 97 ? -2.415 1.444 -10.363 1.00 91.94 97 LEU A C 1
ATOM 757 O O . LEU A 1 97 ? -3.340 1.696 -11.132 1.00 91.94 97 LEU A O 1
ATOM 761 N N . PHE A 1 98 ? -1.936 2.335 -9.507 1.00 92.69 98 PHE A N 1
ATOM 762 C CA . PHE A 1 98 ? -2.351 3.722 -9.414 1.00 92.69 98 PHE A CA 1
ATOM 763 C C . PHE A 1 98 ? -1.231 4.625 -9.962 1.00 92.69 98 PHE A C 1
ATOM 765 O O . PHE A 1 98 ? -0.216 4.820 -9.285 1.00 92.69 98 PHE A O 1
ATOM 772 N N . PRO A 1 99 ? -1.383 5.206 -11.170 1.00 90.75 99 PRO A N 1
ATOM 773 C CA . PRO A 1 99 ? -0.386 6.129 -11.726 1.00 90.75 99 PRO A CA 1
ATOM 774 C C . PRO A 1 99 ? -0.319 7.448 -10.943 1.00 90.75 99 PRO A C 1
ATOM 776 O O . PRO A 1 99 ? 0.694 8.143 -10.944 1.00 90.75 99 PRO A O 1
ATOM 779 N N . TYR A 1 100 ? -1.392 7.775 -10.223 1.00 91.69 100 TYR A N 1
ATOM 780 C CA . TYR A 1 100 ? -1.469 8.907 -9.312 1.00 91.69 100 TYR A CA 1
ATOM 781 C C . TYR A 1 100 ? -1.978 8.428 -7.965 1.00 91.69 100 TYR A C 1
ATOM 783 O O . TYR A 1 100 ? -2.826 7.540 -7.885 1.00 91.69 100 TYR A O 1
ATOM 791 N N . ARG A 1 101 ? -1.476 9.043 -6.897 1.00 92.50 101 ARG A N 1
ATOM 792 C CA . ARG A 1 101 ? -1.940 8.744 -5.549 1.00 92.50 101 ARG A CA 1
ATOM 793 C C . ARG A 1 101 ? -3.391 9.229 -5.389 1.00 92.50 101 ARG A C 1
ATOM 795 O O . ARG A 1 101 ? -3.642 10.401 -5.673 1.00 92.50 101 ARG A O 1
ATOM 802 N N . PRO A 1 102 ? -4.333 8.382 -4.935 1.00 91.88 102 PRO A N 1
ATOM 803 C CA . PRO A 1 102 ? -5.693 8.827 -4.648 1.00 91.88 102 PRO A CA 1
ATOM 804 C C . PRO A 1 102 ? -5.705 9.826 -3.484 1.00 91.88 102 PRO A C 1
ATOM 806 O O . PRO A 1 102 ? -4.806 9.821 -2.642 1.00 91.88 102 PRO A O 1
ATOM 809 N N . SER A 1 103 ? -6.732 10.672 -3.413 1.00 92.81 103 SER A N 1
ATOM 810 C CA . SER A 1 103 ? -6.949 11.545 -2.255 1.00 92.81 103 SER A CA 1
ATOM 811 C C . SER A 1 103 ? -7.137 10.703 -0.995 1.00 92.81 103 SER A C 1
ATOM 813 O O . SER A 1 103 ? -7.959 9.788 -0.983 1.00 92.81 103 SER A O 1
ATOM 815 N N . THR A 1 104 ? -6.388 11.013 0.064 1.00 93.44 104 THR A N 1
ATOM 816 C CA . THR A 1 104 ? -6.384 10.221 1.300 1.00 93.44 104 THR A CA 1
ATOM 817 C C . THR A 1 104 ? -6.874 11.021 2.493 1.00 93.44 104 THR A C 1
ATOM 819 O O . THR A 1 104 ? -6.483 12.177 2.658 1.00 93.44 104 THR A O 1
ATOM 822 N N . LEU A 1 105 ? -7.627 10.374 3.376 1.00 91.88 105 LEU A N 1
ATOM 823 C CA . LEU A 1 105 ? -7.905 10.877 4.715 1.00 91.88 105 LEU A CA 1
ATOM 824 C C . LEU A 1 105 ? -6.757 10.511 5.662 1.00 91.88 105 LEU A C 1
ATOM 826 O O . LEU A 1 105 ? -6.141 9.449 5.549 1.00 91.88 105 LEU A O 1
ATOM 830 N N . THR A 1 106 ? -6.474 11.390 6.617 1.00 89.94 106 THR A N 1
ATOM 831 C CA . THR A 1 106 ? -5.661 11.038 7.787 1.00 89.94 106 THR A CA 1
ATOM 832 C C . THR A 1 106 ? -6.490 10.203 8.761 1.00 89.94 106 THR A C 1
ATOM 834 O O . THR A 1 106 ? -7.717 10.303 8.777 1.00 89.94 106 THR A O 1
ATOM 837 N N . LEU A 1 107 ? -5.835 9.429 9.631 1.00 85.94 107 LEU A N 1
ATOM 838 C CA . LEU A 1 107 ? -6.534 8.661 10.667 1.00 85.94 107 LEU A CA 1
ATOM 839 C C . LEU A 1 107 ? -7.480 9.542 11.505 1.00 85.94 107 LEU A C 1
ATOM 841 O O . LEU A 1 107 ? -8.629 9.186 11.721 1.00 85.94 107 LEU A O 1
ATOM 845 N N . GLY A 1 108 ? -7.031 10.733 11.912 1.00 83.38 108 GLY A N 1
ATOM 846 C CA . GLY A 1 108 ? -7.852 11.657 12.701 1.00 83.38 108 GLY A CA 1
ATOM 847 C C . GLY A 1 108 ? -9.054 12.244 11.953 1.00 83.38 108 GLY A C 1
ATOM 848 O O . GLY A 1 108 ? -9.938 12.791 12.599 1.00 83.38 108 GLY A O 1
ATOM 849 N N . GLN A 1 109 ? -9.088 12.161 10.620 1.00 85.12 109 GLN A N 1
ATOM 850 C CA . GLN A 1 109 ? -10.266 12.497 9.813 1.00 85.12 109 GLN A CA 1
ATOM 851 C C . GLN A 1 109 ? -11.180 11.287 9.612 1.00 85.12 109 GLN A C 1
ATOM 853 O O . GLN A 1 109 ? -12.383 11.473 9.511 1.00 85.12 109 GLN A O 1
ATOM 858 N N . ALA A 1 110 ? -10.620 10.077 9.554 1.00 80.69 110 ALA A N 1
ATOM 859 C CA . ALA A 1 110 ? -11.383 8.840 9.400 1.00 80.69 110 ALA A CA 1
ATOM 860 C C . ALA A 1 110 ? -12.118 8.409 10.684 1.00 80.69 110 ALA A C 1
ATOM 862 O O . ALA A 1 110 ? -13.089 7.671 10.603 1.00 80.69 110 ALA A O 1
ATOM 863 N N . LEU A 1 111 ? -11.651 8.858 11.853 1.00 80.19 111 LEU A N 1
ATOM 864 C CA . LEU A 1 111 ? -12.223 8.540 13.170 1.00 80.19 111 LEU A CA 1
ATOM 865 C C . LEU A 1 111 ? -13.252 9.569 13.684 1.00 80.19 111 LEU A C 1
ATOM 867 O O . LEU A 1 111 ? -13.648 9.494 14.845 1.00 80.19 111 LEU A O 1
ATOM 871 N N . ARG A 1 112 ? -13.616 10.572 12.879 1.00 69.81 112 ARG A N 1
ATOM 872 C CA . ARG A 1 112 ? -14.595 11.614 13.237 1.00 69.81 112 ARG A CA 1
ATOM 873 C C . ARG A 1 112 ? -15.956 11.292 12.653 1.00 69.81 112 ARG A C 1
ATOM 875 O O . ARG A 1 112 ? -16.942 11.598 13.352 1.00 69.81 112 ARG A O 1
#